Protein AF-A0A2A4YCN1-F1 (afdb_monomer)

Mean predicted aligned error: 11.21 Å

Radius of gyration: 27.01 Å; Cα contacts (8 Å, |Δi|>4): 103; chains: 1; bounding box: 70×24×86 Å

Secondary structure (DSSP, 8-state):
----------------------------GGGPPP---PPS--PBP-EETTTEESSTHHHHHHS-HHHHHHHHHHHHHHHHT-SS-GGGGTT-BHHHHHHHHHHHHHS-TTTGGGG-

Foldseek 3Di:
DDDDDDDDPVPPPPPPPPPPPPPPVPVDLLLDAAPQPDDPDADQWAQDPPPGTDCLVVLLVVDDPVRNVNVVSLVVCCVPVNPDDSVVSGRPHSSLSSQLSNQLSPDDNVCSVVSD

pLDDT: mean 82.58, std 17.79, range [40.06, 96.62]

Solvent-accessible surface area (backbone atoms only — not comparable to full-atom values): 7382 Å² total; per-residue (Å²): 135,90,84,77,91,76,88,73,82,81,75,73,78,79,75,76,76,74,80,75,75,72,75,72,78,71,74,51,81,55,60,56,66,70,87,82,80,60,59,93,55,75,65,56,33,43,53,41,90,99,71,44,67,74,55,57,63,62,49,44,74,75,42,56,76,68,48,31,54,48,47,53,41,37,50,54,36,38,73,72,72,46,97,57,64,69,64,79,44,37,72,30,26,47,38,53,43,54,51,30,54,38,41,39,62,73,36,57,85,92,52,34,78,78,48,118

Sequence (116 aa):
MRINDFIISLSVPLLCISLTACQIDEQKPSYTTINNTLSDGGETITWKEGQGLLNINNIQHKLNEEDKLLFSKSLEWFATESHFSFEKLSGKTEKQTVDIINCIKLSKPNMQKSCF

Structure (mmCIF, N/CA/C/O backbone):
data_AF-A0A2A4YCN1-F1
#
_entry.id   AF-A0A2A4YCN1-F1
#
loop_
_atom_site.group_PDB
_atom_site.id
_atom_site.type_symbol
_atom_site.label_atom_id
_atom_site.label_alt_id
_atom_site.label_comp_id
_atom_site.label_asym_id
_atom_site.label_entity_id
_atom_site.label_seq_id
_atom_site.pdbx_PDB_ins_code
_atom_site.Cartn_x
_atom_site.Cartn_y
_atom_site.Cartn_z
_atom_site.occupancy
_atom_site.B_iso_or_equiv
_atom_site.auth_seq_id
_atom_site.auth_comp_id
_atom_site.auth_asym_id
_atom_site.auth_atom_id
_atom_si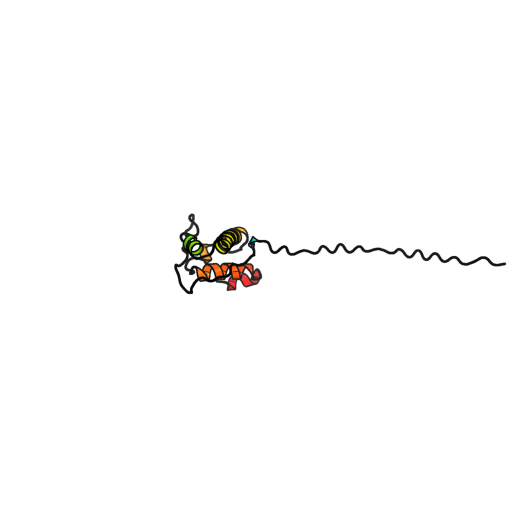te.pdbx_PDB_model_num
ATOM 1 N N . MET A 1 1 ? 51.652 -13.893 -73.000 1.00 40.06 1 MET A N 1
ATOM 2 C CA . MET A 1 1 ? 52.237 -12.786 -72.214 1.00 40.06 1 MET A CA 1
ATOM 3 C C . MET A 1 1 ? 51.217 -12.417 -71.150 1.00 40.06 1 MET A C 1
ATOM 5 O O . MET A 1 1 ? 50.061 -12.229 -71.496 1.00 40.06 1 MET A O 1
ATOM 9 N N . ARG A 1 2 ? 51.626 -12.511 -69.880 1.00 42.78 2 ARG A N 1
ATOM 10 C CA . ARG A 1 2 ? 50.810 -12.342 -68.664 1.00 42.78 2 ARG A CA 1
ATOM 11 C C . ARG A 1 2 ? 50.226 -10.928 -68.561 1.00 42.78 2 ARG A C 1
ATOM 13 O O . ARG A 1 2 ? 50.847 -10.023 -69.101 1.00 42.78 2 ARG A O 1
ATOM 20 N N . ILE A 1 3 ? 49.117 -10.794 -67.827 1.00 52.25 3 ILE A N 1
ATOM 21 C CA . ILE A 1 3 ? 48.785 -9.812 -66.761 1.00 52.25 3 ILE A CA 1
ATOM 22 C C . ILE A 1 3 ? 47.330 -10.160 -66.371 1.00 52.25 3 ILE A C 1
ATOM 24 O O . ILE A 1 3 ? 46.405 -9.910 -67.130 1.00 52.25 3 ILE A O 1
ATOM 28 N N . ASN A 1 4 ? 47.165 -11.077 -65.421 1.00 42.62 4 ASN A N 1
ATOM 29 C CA . ASN A 1 4 ? 46.855 -10.816 -64.010 1.00 42.62 4 ASN A CA 1
ATOM 30 C C . ASN A 1 4 ? 45.359 -10.608 -63.761 1.00 42.62 4 ASN A C 1
ATOM 32 O O . ASN A 1 4 ? 44.809 -9.525 -63.937 1.00 42.62 4 ASN A O 1
ATOM 36 N N . ASP A 1 5 ? 44.770 -11.686 -63.259 1.00 48.66 5 ASP A N 1
ATOM 37 C CA . ASP A 1 5 ? 43.629 -11.714 -62.362 1.00 48.66 5 ASP A CA 1
ATOM 38 C C . ASP A 1 5 ? 43.736 -10.607 -61.301 1.00 48.66 5 ASP A C 1
ATOM 40 O O . ASP A 1 5 ? 44.722 -10.536 -60.563 1.00 48.66 5 ASP A O 1
ATOM 44 N N . PHE A 1 6 ? 42.713 -9.758 -61.187 1.00 47.31 6 PHE A N 1
ATOM 45 C CA . PHE A 1 6 ? 42.499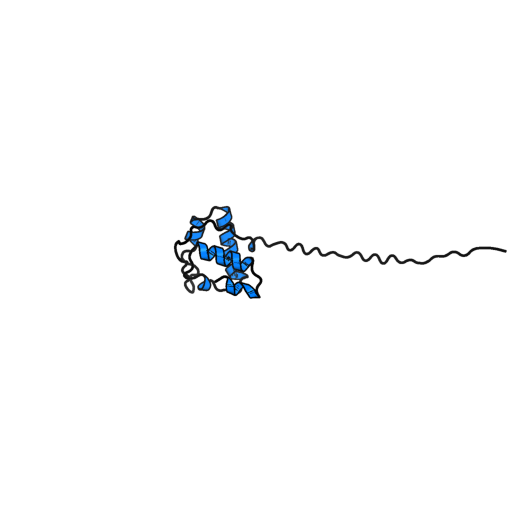 -8.976 -59.973 1.00 47.31 6 PHE A CA 1
ATOM 46 C C . PHE A 1 6 ? 41.050 -9.114 -59.527 1.00 47.31 6 PHE A C 1
ATOM 48 O O . PHE A 1 6 ? 40.130 -8.426 -59.965 1.00 47.31 6 PHE A O 1
ATOM 55 N N . ILE A 1 7 ? 40.899 -10.101 -58.652 1.00 52.38 7 ILE A N 1
ATOM 56 C CA . ILE A 1 7 ? 39.803 -10.311 -57.724 1.00 52.38 7 ILE A CA 1
ATOM 57 C C . ILE A 1 7 ? 39.481 -8.979 -57.045 1.00 52.38 7 ILE A C 1
ATOM 59 O O . ILE A 1 7 ? 40.288 -8.460 -56.277 1.00 52.38 7 ILE A O 1
ATOM 63 N N . ILE A 1 8 ? 38.278 -8.463 -57.266 1.00 50.12 8 ILE A N 1
ATOM 64 C CA . ILE A 1 8 ? 37.620 -7.602 -56.287 1.00 50.12 8 ILE A CA 1
ATOM 65 C C . ILE A 1 8 ? 36.250 -8.226 -56.048 1.00 50.12 8 ILE A C 1
ATOM 67 O O . ILE A 1 8 ? 35.233 -7.811 -56.598 1.00 50.12 8 ILE A O 1
ATOM 71 N N . SER A 1 9 ? 36.263 -9.293 -55.241 1.00 48.84 9 SER A N 1
ATOM 72 C CA . SER A 1 9 ? 35.114 -9.671 -54.423 1.00 48.84 9 SER A CA 1
ATOM 73 C C . SER A 1 9 ? 34.658 -8.412 -53.702 1.00 48.84 9 SER A C 1
ATOM 75 O O . SER A 1 9 ? 35.292 -7.976 -52.743 1.00 48.84 9 SER A O 1
ATOM 77 N N . LEU A 1 10 ? 33.581 -7.804 -54.193 1.00 45.38 10 LEU A N 1
ATOM 78 C CA . LEU A 1 10 ? 32.894 -6.713 -53.524 1.00 45.38 10 LEU A CA 1
ATOM 79 C C . LEU A 1 10 ? 32.137 -7.325 -52.334 1.00 45.38 10 LEU A C 1
ATOM 81 O O . LEU A 1 10 ? 30.928 -7.537 -52.365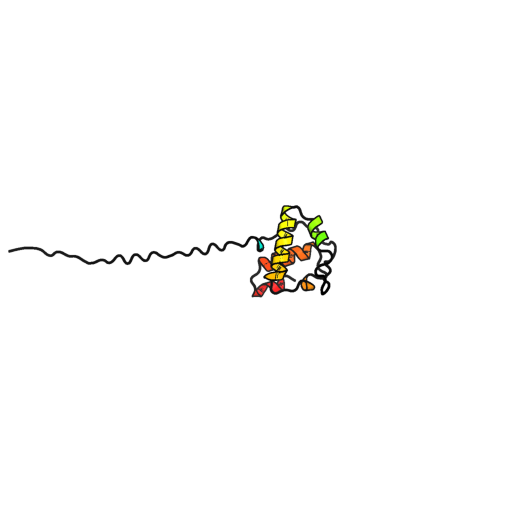 1.00 45.38 10 LEU A O 1
ATOM 85 N N . SER A 1 11 ? 32.882 -7.717 -51.301 1.00 49.06 11 SER A N 1
ATOM 86 C CA . SER A 1 11 ? 32.339 -8.116 -50.011 1.00 49.06 11 SER A CA 1
ATOM 87 C C . SER A 1 11 ? 31.719 -6.875 -49.384 1.00 49.06 11 SER A C 1
ATOM 89 O O . SER A 1 11 ? 32.418 -6.082 -48.760 1.00 49.06 11 SER A O 1
ATOM 91 N N . VAL A 1 12 ? 30.421 -6.681 -49.604 1.00 54.22 12 VAL A N 1
ATOM 92 C CA . VAL A 1 12 ? 29.593 -5.731 -48.861 1.00 54.22 12 VAL A CA 1
ATOM 93 C C . VAL A 1 12 ? 29.600 -6.206 -47.408 1.00 54.22 12 VAL A C 1
ATOM 95 O O . VAL A 1 12 ? 28.974 -7.232 -47.126 1.00 54.22 12 VAL A O 1
ATOM 98 N N . PRO A 1 13 ? 30.276 -5.530 -46.459 1.00 52.44 13 PRO A N 1
ATOM 99 C CA . PRO A 1 13 ? 29.964 -5.773 -45.071 1.00 52.44 13 P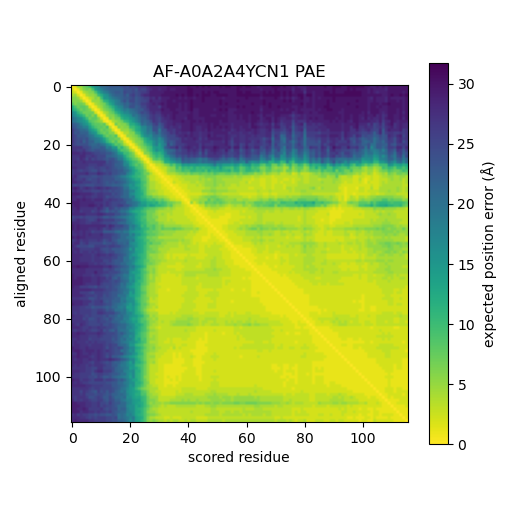RO A CA 1
ATOM 100 C C . PRO A 1 13 ? 28.655 -5.023 -44.851 1.00 52.44 13 PRO A C 1
ATOM 102 O O . PRO A 1 13 ? 28.640 -3.816 -44.610 1.00 52.44 13 PRO A O 1
ATOM 105 N N . LEU A 1 14 ? 27.542 -5.738 -45.029 1.00 53.56 14 LEU A N 1
ATOM 106 C CA . LEU A 1 14 ? 26.233 -5.313 -44.564 1.00 53.56 14 LEU A CA 1
ATOM 107 C C . LEU A 1 14 ? 26.340 -5.287 -43.037 1.00 53.56 14 LEU A C 1
ATOM 109 O O . LEU A 1 14 ? 26.081 -6.271 -42.349 1.00 53.56 14 LEU A O 1
ATOM 113 N N . LEU A 1 15 ? 26.870 -4.177 -42.532 1.00 55.09 15 LEU A N 1
ATOM 114 C CA . LEU A 1 15 ? 27.023 -3.886 -41.124 1.00 55.09 15 LEU A CA 1
ATOM 115 C C . LEU A 1 15 ? 25.608 -3.649 -40.589 1.00 55.09 15 LEU A C 1
ATOM 117 O O . LEU A 1 15 ? 25.123 -2.522 -40.527 1.00 55.09 15 LEU A O 1
ATOM 121 N N . CYS A 1 16 ? 24.917 -4.743 -40.271 1.00 53.22 16 CYS A N 1
ATOM 122 C CA . CYS A 1 16 ? 23.735 -4.740 -39.428 1.00 53.22 16 CYS A CA 1
ATOM 123 C C . CYS A 1 16 ? 24.166 -4.216 -38.058 1.00 53.22 16 CYS A C 1
ATOM 125 O O . CYS A 1 16 ? 24.535 -4.983 -37.170 1.00 53.22 16 CYS A O 1
ATOM 127 N N . ILE A 1 17 ? 24.166 -2.893 -37.901 1.00 64.06 17 ILE A N 1
ATOM 128 C CA . ILE A 1 17 ? 24.187 -2.255 -36.593 1.00 64.06 17 ILE A CA 1
ATOM 129 C C . ILE A 1 17 ? 22.827 -2.576 -35.986 1.00 64.06 17 ILE A C 1
ATOM 131 O O . ILE A 1 17 ? 21.833 -1.890 -36.220 1.00 64.06 17 ILE A O 1
ATOM 135 N N . SER A 1 18 ? 22.782 -3.697 -35.276 1.00 55.94 18 SER A N 1
ATOM 136 C CA . SER A 1 18 ? 21.694 -4.068 -34.393 1.00 55.94 18 SER A CA 1
ATOM 137 C C . SER A 1 18 ? 21.507 -2.915 -33.415 1.00 55.94 18 SER A C 1
ATOM 139 O O . SER A 1 18 ? 22.290 -2.752 -32.481 1.00 55.94 18 SER A O 1
ATOM 141 N N . LEU A 1 19 ? 20.491 -2.085 -33.651 1.00 56.69 19 LEU A N 1
ATOM 142 C CA . LEU A 1 19 ? 19.924 -1.219 -32.631 1.00 56.69 19 LEU A CA 1
ATOM 143 C C . LEU A 1 19 ? 19.375 -2.152 -31.555 1.00 56.69 19 LEU A C 1
ATOM 145 O O . LEU A 1 19 ? 18.214 -2.554 -31.585 1.00 56.69 19 LEU A O 1
ATOM 149 N N . THR A 1 20 ? 20.233 -2.557 -30.622 1.00 57.19 20 THR A N 1
ATOM 150 C CA . THR A 1 20 ? 19.791 -3.089 -29.345 1.00 57.19 20 THR A CA 1
ATOM 151 C C . THR A 1 20 ? 19.119 -1.921 -28.643 1.00 57.19 20 THR A C 1
ATOM 153 O O . THR A 1 20 ? 19.755 -1.158 -27.917 1.00 57.19 20 THR A O 1
ATOM 156 N N . ALA A 1 21 ? 17.825 -1.745 -28.906 1.00 50.59 21 ALA A N 1
ATOM 157 C CA . ALA A 1 21 ? 16.937 -1.132 -27.945 1.00 50.59 21 ALA A CA 1
ATOM 158 C C . ALA A 1 21 ? 16.997 -2.037 -26.712 1.00 50.59 21 ALA A C 1
ATOM 160 O O . ALA A 1 21 ? 16.220 -2.978 -26.569 1.00 50.59 21 ALA A O 1
ATOM 161 N N . CYS A 1 22 ? 17.992 -1.808 -25.853 1.00 54.22 22 CYS A N 1
ATOM 162 C CA . CYS A 1 22 ? 17.877 -2.187 -24.463 1.00 54.22 22 CYS A CA 1
ATOM 163 C C . CYS A 1 22 ? 16.666 -1.406 -23.968 1.00 54.22 22 CYS A C 1
ATOM 165 O O . CYS A 1 22 ? 16.776 -0.226 -23.638 1.00 54.22 22 CYS A O 1
ATOM 167 N N . GLN A 1 23 ? 15.496 -2.048 -23.982 1.00 52.59 23 GLN A N 1
ATOM 168 C CA . GLN A 1 23 ? 14.450 -1.714 -23.038 1.00 52.59 23 GLN A CA 1
ATOM 169 C C . GLN A 1 23 ? 15.090 -1.928 -21.673 1.00 52.59 23 GLN A C 1
ATOM 171 O O . GLN A 1 23 ? 15.116 -3.030 -21.136 1.00 52.59 23 GLN A O 1
ATOM 176 N N . ILE A 1 24 ? 15.710 -0.872 -21.155 1.00 51.34 24 ILE A N 1
ATOM 177 C CA . ILE A 1 24 ? 15.807 -0.716 -19.722 1.00 51.34 24 ILE A CA 1
ATOM 178 C C . ILE A 1 24 ? 14.338 -0.660 -19.327 1.00 51.34 24 ILE A C 1
ATOM 180 O O . ILE A 1 24 ? 13.664 0.336 -19.588 1.00 51.34 24 ILE A O 1
ATOM 184 N N . ASP A 1 25 ? 13.814 -1.780 -18.832 1.00 51.12 25 ASP A N 1
ATOM 185 C CA . ASP A 1 25 ? 12.621 -1.779 -18.002 1.00 51.12 25 ASP A CA 1
ATOM 186 C C . ASP A 1 25 ? 12.982 -0.890 -16.809 1.00 51.12 25 ASP A C 1
ATOM 188 O O . ASP A 1 25 ? 13.445 -1.362 -15.771 1.00 51.12 25 ASP A O 1
ATOM 192 N N . GLU A 1 26 ? 12.889 0.430 -16.996 1.00 52.75 26 GLU A N 1
ATOM 193 C CA . GLU A 1 26 ? 12.931 1.389 -15.912 1.00 52.75 26 GLU A CA 1
ATOM 194 C C . GLU A 1 26 ? 11.738 1.018 -15.049 1.00 52.75 26 GLU A C 1
ATOM 196 O O . GLU A 1 26 ? 10.587 1.333 -15.359 1.00 52.75 26 GLU A O 1
ATOM 201 N N . GLN A 1 27 ? 12.017 0.244 -14.004 1.00 58.62 27 GLN A N 1
ATOM 202 C CA . GLN A 1 27 ? 11.054 -0.108 -12.989 1.00 58.62 27 GLN A CA 1
ATOM 203 C C . GLN A 1 27 ? 10.583 1.224 -12.410 1.00 58.62 27 GLN A C 1
ATOM 205 O O . GLN A 1 27 ? 11.303 1.875 -11.652 1.00 58.62 27 GLN A O 1
ATOM 210 N N . LYS A 1 28 ? 9.428 1.701 -12.892 1.00 68.94 28 LYS A N 1
ATOM 211 C CA . LYS A 1 28 ? 8.917 3.027 -12.553 1.00 68.94 28 LYS A CA 1
ATOM 212 C C . LYS A 1 28 ? 8.932 3.148 -11.029 1.00 68.94 28 LYS A C 1
ATOM 214 O O . LYS A 1 28 ? 8.468 2.218 -10.369 1.00 68.94 28 LYS A O 1
ATOM 219 N N . PRO A 1 29 ? 9.373 4.277 -10.448 1.00 70.31 29 PRO A N 1
ATOM 220 C CA . PRO A 1 29 ? 9.396 4.446 -8.993 1.00 70.31 29 PRO A CA 1
ATOM 221 C C . PRO A 1 29 ? 8.039 4.195 -8.309 1.00 70.31 29 PRO A C 1
ATOM 223 O O . PRO A 1 29 ? 7.987 3.928 -7.113 1.00 70.31 29 PRO A O 1
ATOM 226 N N . SER A 1 30 ? 6.930 4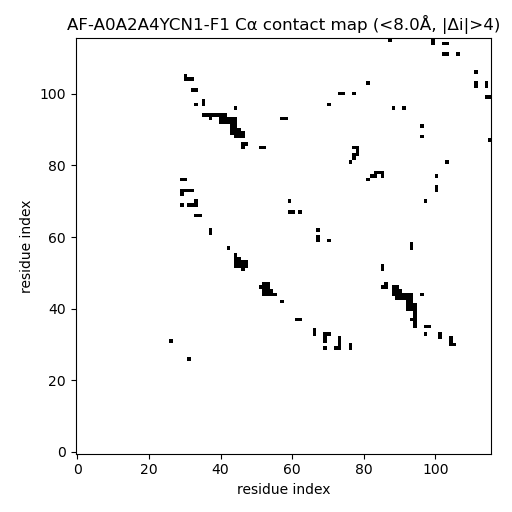.269 -9.057 1.00 72.06 30 SER A N 1
ATOM 227 C CA . SER A 1 30 ? 5.584 3.920 -8.592 1.00 72.06 30 SER A CA 1
ATOM 228 C C . SER A 1 30 ? 5.372 2.420 -8.341 1.00 72.06 30 SER A C 1
ATOM 230 O O . SER A 1 30 ? 4.489 2.076 -7.561 1.00 72.06 30 SER A O 1
ATOM 232 N N . TYR A 1 31 ? 6.183 1.534 -8.927 1.00 82.75 31 TYR A N 1
ATOM 233 C CA . TYR A 1 31 ? 6.123 0.074 -8.760 1.00 82.75 31 TYR A CA 1
ATOM 234 C C . TYR A 1 31 ? 6.994 -0.432 -7.605 1.00 82.75 31 TYR A C 1
ATOM 236 O O . TYR A 1 31 ? 6.879 -1.597 -7.231 1.00 82.75 31 TYR A O 1
ATOM 244 N N . THR A 1 32 ? 7.811 0.431 -6.994 1.00 90.06 32 THR A N 1
ATOM 245 C CA . THR A 1 32 ? 8.574 0.086 -5.791 1.00 90.06 32 THR A CA 1
ATOM 246 C C . THR A 1 32 ? 7.630 -0.375 -4.678 1.00 90.06 32 THR A C 1
ATOM 248 O O . THR A 1 32 ? 6.571 0.224 -4.450 1.00 90.06 32 THR A O 1
ATOM 251 N N . THR A 1 33 ? 7.995 -1.469 -4.011 1.00 91.94 33 THR A N 1
ATOM 252 C CA . THR A 1 33 ? 7.247 -2.046 -2.889 1.00 91.94 33 THR A CA 1
ATOM 253 C C . THR A 1 33 ? 7.747 -1.516 -1.556 1.00 91.94 33 THR A C 1
ATOM 255 O O . THR A 1 33 ? 8.913 -1.158 -1.419 1.00 91.94 33 THR A O 1
ATOM 258 N N . ILE A 1 34 ? 6.871 -1.524 -0.560 1.00 93.25 34 ILE A N 1
ATOM 259 C CA . ILE A 1 34 ? 7.175 -1.081 0.804 1.00 93.25 34 ILE A CA 1
ATOM 260 C C . ILE A 1 34 ? 7.648 -2.280 1.613 1.00 93.25 34 ILE A C 1
ATOM 262 O O . ILE A 1 34 ? 7.038 -3.349 1.525 1.00 93.25 34 ILE A O 1
ATOM 266 N N . ASN A 1 35 ? 8.683 -2.118 2.434 1.00 91.06 35 ASN A N 1
ATOM 267 C CA . ASN A 1 35 ? 9.043 -3.153 3.397 1.00 91.06 35 ASN A CA 1
ATOM 268 C C . ASN A 1 35 ? 8.032 -3.147 4.554 1.00 91.06 35 ASN A C 1
ATOM 270 O O . ASN A 1 35 ? 8.116 -2.333 5.473 1.00 91.06 35 ASN A O 1
ATOM 274 N N . ASN A 1 36 ? 7.034 -4.028 4.490 1.00 91.25 36 ASN A N 1
ATOM 275 C CA . ASN A 1 36 ? 5.916 -4.003 5.424 1.00 91.25 36 ASN A CA 1
ATOM 276 C C . ASN A 1 36 ? 6.307 -4.544 6.808 1.00 91.25 36 ASN A C 1
ATOM 278 O O . ASN A 1 36 ? 6.249 -5.744 7.071 1.00 91.25 36 ASN A O 1
ATOM 282 N N . THR A 1 37 ? 6.686 -3.638 7.704 1.00 91.56 37 THR A N 1
ATOM 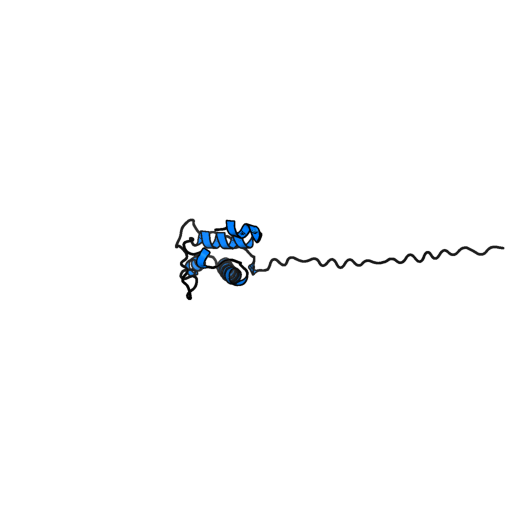283 C CA . THR A 1 37 ? 7.046 -3.939 9.101 1.00 91.56 37 THR A CA 1
ATOM 284 C C . THR A 1 37 ? 5.880 -3.759 10.075 1.00 91.56 37 THR A C 1
ATOM 286 O O . THR A 1 37 ? 6.060 -3.874 11.288 1.00 91.56 37 THR A O 1
ATOM 289 N N . LEU A 1 38 ? 4.674 -3.487 9.562 1.00 91.50 38 LEU A N 1
ATOM 290 C CA . LEU A 1 38 ? 3.481 -3.319 10.382 1.00 91.50 38 LEU A CA 1
ATOM 291 C C . LEU A 1 38 ? 3.142 -4.629 11.103 1.00 91.50 38 LEU A C 1
ATOM 293 O O . LEU A 1 38 ? 3.255 -5.725 10.549 1.00 91.50 38 LEU A O 1
ATOM 297 N N . SER A 1 39 ? 2.707 -4.506 12.354 1.00 90.38 39 SER A N 1
ATOM 298 C CA . SER A 1 39 ? 2.279 -5.637 13.176 1.00 90.38 39 SER A CA 1
ATOM 299 C C . SER A 1 39 ? 1.064 -6.344 12.579 1.00 90.38 39 SER A C 1
ATOM 301 O O . SER A 1 39 ? 0.182 -5.698 12.013 1.00 90.38 39 SER A O 1
ATOM 303 N N . ASP A 1 40 ? 0.971 -7.660 12.777 1.00 85.62 40 ASP A N 1
ATOM 304 C CA . ASP A 1 40 ? -0.260 -8.398 12.496 1.00 85.62 40 ASP A CA 1
ATOM 305 C C . ASP A 1 40 ? -1.425 -7.829 13.325 1.00 85.62 40 ASP A C 1
ATOM 307 O O . ASP A 1 40 ? -1.317 -7.663 14.540 1.00 85.62 40 ASP A O 1
ATOM 311 N N . GLY A 1 41 ? -2.532 -7.494 12.656 1.00 78.94 41 GLY A N 1
ATOM 312 C CA . GLY A 1 41 ? -3.662 -6.768 13.248 1.00 78.94 41 GLY A CA 1
ATOM 313 C C . GLY A 1 41 ? -3.671 -5.278 12.892 1.00 78.94 41 GLY A C 1
ATOM 314 O O . GLY A 1 41 ? -3.218 -4.892 11.815 1.00 78.94 41 GLY A O 1
ATOM 315 N N . GLY A 1 42 ? -4.239 -4.453 13.774 1.00 83.31 42 GLY A N 1
ATOM 316 C CA . GLY A 1 42 ? -4.404 -3.012 13.566 1.00 83.31 42 GLY A CA 1
ATOM 317 C C . GLY A 1 42 ? -5.819 -2.612 13.158 1.00 83.31 42 GLY A C 1
ATOM 318 O O . GLY A 1 42 ? -6.732 -3.437 13.094 1.00 83.31 42 GLY A O 1
ATOM 319 N N . GLU A 1 43 ? -6.006 -1.319 12.916 1.00 90.50 43 GLU A N 1
ATOM 320 C CA . GLU A 1 43 ? -7.297 -0.810 12.466 1.00 90.50 43 GLU A CA 1
ATOM 321 C C . GLU A 1 43 ? -7.604 -1.294 11.049 1.00 90.50 43 GLU A C 1
ATOM 323 O O . GLU A 1 43 ? -6.719 -1.474 10.212 1.00 90.50 43 GLU A O 1
ATOM 328 N N . THR A 1 44 ? -8.881 -1.519 10.769 1.00 94.75 44 THR A N 1
ATOM 329 C CA . THR A 1 44 ? -9.324 -1.874 9.424 1.00 94.75 44 THR A CA 1
ATOM 330 C C . THR A 1 44 ? -9.546 -0.623 8.600 1.00 94.75 44 THR A C 1
ATOM 332 O O . THR A 1 44 ? -10.190 0.320 9.063 1.00 94.75 44 THR A O 1
ATOM 335 N N . ILE A 1 45 ? -9.078 -0.629 7.360 1.00 94.75 45 ILE A N 1
ATOM 336 C CA . ILE A 1 45 ? -9.312 0.453 6.418 1.00 94.75 45 ILE A CA 1
ATOM 337 C C . ILE A 1 45 ? -10.800 0.548 6.090 1.00 94.75 45 ILE A C 1
ATOM 339 O O . ILE A 1 45 ? -11.456 -0.445 5.784 1.00 94.75 45 ILE A O 1
ATOM 343 N N . THR A 1 46 ? -11.337 1.761 6.158 1.00 96.00 46 THR A N 1
ATOM 344 C CA . THR A 1 46 ? -12.722 2.061 5.801 1.00 96.00 46 THR A CA 1
ATOM 345 C C . THR A 1 46 ? -12.747 2.806 4.480 1.00 96.00 46 THR A C 1
ATOM 347 O O . THR A 1 46 ? -12.130 3.865 4.350 1.00 96.00 46 THR A O 1
ATOM 350 N N . TRP A 1 47 ? -13.489 2.275 3.513 1.00 95.38 47 TRP A N 1
ATOM 351 C CA . TRP A 1 47 ? -13.809 2.980 2.277 1.00 95.38 47 TRP A CA 1
ATOM 352 C C . TRP A 1 47 ? -15.228 3.538 2.333 1.00 95.38 47 TRP A C 1
ATOM 354 O O . TRP A 1 47 ? -16.150 2.868 2.802 1.00 95.38 47 TRP A O 1
ATOM 364 N N . LYS A 1 48 ? -15.410 4.754 1.820 1.00 95.44 48 LYS A N 1
ATOM 365 C CA . LYS A 1 48 ? -16.728 5.355 1.634 1.00 95.44 48 LYS A CA 1
ATOM 366 C C . LYS A 1 48 ? -16.821 6.047 0.282 1.00 95.44 48 LYS A C 1
ATOM 368 O O . LYS A 1 48 ? -15.954 6.841 -0.089 1.00 95.44 48 LYS A O 1
ATOM 373 N N . GLU A 1 49 ? -17.905 5.770 -0.432 1.00 92.44 49 GLU A N 1
ATOM 374 C CA . GLU A 1 49 ? -18.189 6.374 -1.730 1.00 92.44 49 GLU A CA 1
ATOM 375 C C . GLU A 1 49 ? -18.175 7.910 -1.643 1.00 92.44 49 GLU A C 1
ATOM 377 O O . GLU A 1 49 ? -18.694 8.507 -0.696 1.00 92.44 49 GLU A O 1
ATOM 382 N N . GLY A 1 50 ? -17.502 8.555 -2.599 1.00 91.62 50 GLY A N 1
ATOM 383 C CA . GLY A 1 50 ? -17.319 10.010 -2.637 1.00 91.62 50 GLY A CA 1
ATOM 384 C C . GLY A 1 50 ? -16.343 10.592 -1.603 1.00 91.62 50 GLY A C 1
ATOM 385 O O . GLY A 1 50 ? -16.012 11.769 -1.704 1.00 91.62 50 GLY A O 1
ATOM 386 N N . GLN A 1 51 ? -15.859 9.803 -0.635 1.00 92.25 51 GLN A N 1
ATOM 387 C CA . GLN A 1 51 ? -14.885 10.244 0.380 1.00 92.25 51 GLN A CA 1
ATOM 388 C C . GLN A 1 51 ? -13.533 9.522 0.280 1.00 92.25 51 GLN A C 1
ATOM 390 O O . GLN A 1 51 ? -12.522 10.066 0.713 1.00 92.25 51 G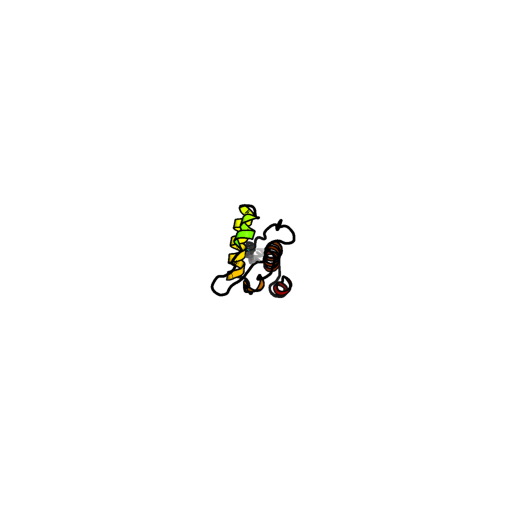LN A O 1
ATOM 395 N N . GLY A 1 52 ? -13.492 8.324 -0.311 1.00 92.12 52 GLY A N 1
ATOM 396 C CA . GLY A 1 52 ? -12.269 7.531 -0.451 1.00 92.12 52 GLY A CA 1
ATOM 397 C C . GLY A 1 52 ? -11.944 6.713 0.803 1.00 92.12 52 GLY A C 1
ATOM 398 O O . GLY A 1 52 ? -12.847 6.235 1.492 1.00 92.12 52 GLY A O 1
ATOM 399 N N . LEU A 1 53 ? -10.650 6.503 1.063 1.00 92.62 53 LEU A N 1
ATOM 400 C CA . LEU A 1 53 ? -10.156 5.773 2.237 1.00 92.62 53 LEU A CA 1
ATOM 401 C C . LEU A 1 53 ? -10.086 6.714 3.449 1.00 92.62 53 LEU A C 1
ATOM 403 O O . LEU A 1 53 ? -9.339 7.688 3.427 1.00 92.62 53 LEU A O 1
ATOM 407 N N . LEU A 1 54 ? -10.846 6.429 4.508 1.00 92.44 54 LEU A N 1
ATOM 408 C CA . LEU A 1 54 ? -11.060 7.376 5.611 1.00 92.44 54 LEU A CA 1
ATOM 409 C C . LEU A 1 54 ? -9.928 7.401 6.650 1.00 92.44 54 LEU A C 1
ATOM 411 O O . LEU A 1 54 ? -9.577 8.463 7.150 1.00 92.44 54 LEU A O 1
ATOM 415 N N . ASN A 1 55 ? -9.354 6.246 6.988 1.00 91.56 55 ASN A N 1
ATOM 416 C CA . ASN A 1 55 ? -8.348 6.089 8.049 1.00 91.56 55 ASN A CA 1
ATOM 417 C C . ASN A 1 55 ? -6.967 5.680 7.513 1.00 91.56 55 ASN A C 1
ATOM 419 O O . ASN A 1 55 ? -6.167 5.053 8.201 1.00 91.56 55 ASN A O 1
ATOM 423 N N . ILE A 1 56 ? -6.668 6.061 6.271 1.00 90.50 56 ILE A N 1
ATOM 424 C CA . ILE A 1 56 ? -5.412 5.715 5.597 1.00 90.50 56 ILE A CA 1
ATOM 425 C C . ILE A 1 56 ? -4.177 6.358 6.249 1.00 90.50 56 ILE A C 1
ATOM 427 O O . ILE A 1 56 ? -3.088 5.785 6.232 1.00 90.50 56 ILE A O 1
ATOM 431 N N . ASN A 1 57 ? -4.360 7.513 6.896 1.00 90.88 57 ASN A N 1
ATOM 432 C CA . ASN A 1 57 ? -3.299 8.230 7.604 1.00 90.88 57 ASN A CA 1
ATOM 433 C C . ASN A 1 57 ? -2.734 7.415 8.779 1.00 90.88 57 ASN A C 1
ATOM 435 O O . ASN A 1 57 ? -1.570 7.583 9.137 1.00 90.88 57 ASN A O 1
ATOM 439 N N . ASN A 1 58 ? -3.512 6.482 9.342 1.00 89.88 58 ASN A N 1
ATOM 440 C CA . ASN A 1 58 ? -3.062 5.632 10.447 1.00 89.88 58 ASN A CA 1
ATOM 441 C C . ASN A 1 58 ? -1.923 4.700 10.010 1.00 89.88 58 ASN A C 1
ATOM 443 O O . ASN A 1 58 ? -0.975 4.500 10.772 1.00 89.88 58 ASN A O 1
ATOM 447 N N . ILE A 1 59 ? -1.945 4.239 8.750 1.00 90.19 59 ILE A N 1
ATOM 448 C CA . ILE A 1 59 ? -0.825 3.512 8.137 1.00 90.19 59 ILE A CA 1
ATOM 449 C C . ILE A 1 59 ? 0.401 4.416 8.066 1.00 90.19 59 ILE A C 1
ATOM 451 O O . ILE A 1 59 ? 1.471 4.044 8.538 1.00 90.19 59 ILE A O 1
ATOM 455 N N . GLN A 1 60 ? 0.246 5.623 7.518 1.00 90.38 60 GLN A N 1
ATOM 456 C CA . GLN A 1 60 ? 1.361 6.555 7.357 1.00 90.38 60 GLN A CA 1
ATOM 457 C C . GLN A 1 60 ? 2.021 6.884 8.698 1.00 90.38 60 GLN A C 1
ATOM 459 O O . GLN A 1 60 ? 3.240 6.905 8.770 1.00 90.38 60 GLN A O 1
ATOM 464 N N . HIS A 1 61 ? 1.265 7.067 9.782 1.00 92.38 61 HIS A N 1
ATOM 465 C CA . HIS A 1 61 ? 1.841 7.335 11.106 1.00 92.38 61 HIS A CA 1
ATOM 466 C C . HIS A 1 61 ? 2.711 6.196 11.661 1.00 92.38 61 HIS A C 1
ATOM 468 O O . HIS A 1 61 ? 3.554 6.455 12.519 1.00 92.38 61 HIS A O 1
ATOM 474 N N . LYS A 1 62 ? 2.529 4.963 11.177 1.00 92.38 62 LYS A N 1
ATOM 475 C CA . LYS A 1 62 ? 3.276 3.771 11.610 1.00 92.38 62 LYS A CA 1
ATOM 476 C C . LYS A 1 62 ? 4.486 3.456 10.731 1.00 92.38 62 LYS A C 1
ATOM 478 O O . LYS A 1 62 ? 5.313 2.635 11.114 1.00 92.38 62 LYS A O 1
ATOM 483 N N . LEU A 1 63 ? 4.593 4.097 9.570 1.00 90.25 63 LEU A N 1
ATOM 484 C CA . LEU A 1 63 ? 5.716 3.952 8.649 1.00 90.25 63 LEU A CA 1
ATOM 485 C C . LEU A 1 63 ? 6.815 4.984 8.958 1.00 90.25 63 LEU A C 1
ATOM 487 O O . LEU A 1 63 ? 6.553 6.038 9.541 1.00 90.25 63 LEU A O 1
ATOM 491 N N . ASN A 1 64 ? 8.055 4.701 8.554 1.00 92.88 64 ASN A N 1
ATOM 492 C CA . ASN A 1 64 ? 9.121 5.710 8.540 1.00 92.88 64 ASN A CA 1
ATOM 493 C C . ASN A 1 64 ? 8.910 6.704 7.374 1.00 92.88 64 ASN A C 1
ATOM 495 O O . ASN A 1 64 ? 8.072 6.476 6.506 1.00 92.88 64 ASN A O 1
ATOM 499 N N . GLU A 1 65 ? 9.647 7.817 7.340 1.00 90.94 65 GLU A N 1
ATOM 500 C CA . GLU A 1 65 ? 9.440 8.872 6.327 1.00 90.94 65 GLU A CA 1
ATOM 501 C C . GLU A 1 65 ? 9.612 8.392 4.875 1.00 90.94 65 GLU A C 1
ATOM 503 O O . GLU A 1 65 ? 8.877 8.828 3.988 1.00 90.94 65 GLU A O 1
ATOM 508 N N . GLU A 1 66 ? 10.539 7.467 4.628 1.00 91.12 66 GLU A N 1
ATOM 509 C CA . GLU A 1 66 ? 10.758 6.893 3.298 1.00 91.12 66 GLU A CA 1
ATOM 510 C C . GLU A 1 66 ? 9.561 6.033 2.867 1.00 91.12 66 GLU A C 1
ATOM 512 O O . GLU A 1 66 ? 8.969 6.254 1.804 1.00 91.12 66 GLU A O 1
ATOM 517 N N . ASP A 1 67 ? 9.131 5.118 3.734 1.00 91.75 67 ASP A N 1
ATOM 518 C CA . ASP A 1 67 ? 7.998 4.229 3.490 1.00 91.75 67 ASP A CA 1
ATOM 519 C C . ASP A 1 67 ? 6.670 4.994 3.406 1.00 91.75 67 ASP A C 1
ATOM 521 O O . ASP A 1 67 ? 5.796 4.612 2.631 1.00 91.75 67 ASP A O 1
ATOM 525 N N . LYS A 1 68 ? 6.505 6.114 4.127 1.00 91.94 68 LYS A N 1
ATOM 526 C CA . LYS A 1 68 ? 5.336 7.007 3.988 1.00 91.94 68 LYS A CA 1
ATOM 527 C C . LYS A 1 68 ? 5.218 7.569 2.575 1.00 91.94 68 LYS A C 1
ATOM 529 O O . LYS A 1 68 ? 4.123 7.594 1.998 1.00 91.94 68 LYS A O 1
ATOM 534 N N . LEU A 1 69 ? 6.337 8.029 2.013 1.00 91.69 69 LEU A N 1
ATOM 535 C CA . LEU A 1 69 ? 6.372 8.567 0.657 1.00 91.69 69 LEU A CA 1
ATOM 536 C C . LEU A 1 69 ? 6.086 7.465 -0.369 1.00 91.69 69 LEU A C 1
ATOM 538 O O . LEU A 1 69 ? 5.290 7.668 -1.289 1.00 91.69 69 LEU A O 1
ATOM 542 N N . LEU A 1 70 ? 6.692 6.288 -0.191 1.00 92.25 70 LEU A N 1
ATOM 543 C CA . LEU A 1 70 ? 6.431 5.124 -1.038 1.00 92.25 70 LEU A CA 1
ATOM 544 C C . LEU A 1 70 ? 4.974 4.670 -0.944 1.00 92.25 70 LEU A C 1
ATOM 546 O O . LEU A 1 70 ? 4.364 4.375 -1.971 1.00 92.25 70 LEU A O 1
ATOM 550 N N . PHE A 1 71 ? 4.383 4.666 0.247 1.00 93.19 71 PHE A N 1
ATOM 551 C CA . PHE A 1 71 ? 2.980 4.320 0.449 1.00 93.19 71 PHE A CA 1
ATOM 552 C C . PHE A 1 71 ? 2.036 5.257 -0.285 1.00 93.19 71 PHE A C 1
ATOM 554 O O . PHE A 1 71 ? 1.153 4.797 -1.004 1.00 93.19 71 PHE A O 1
ATOM 561 N N . SER A 1 72 ? 2.280 6.560 -0.193 1.00 92.56 72 SER A N 1
ATOM 562 C CA . SER A 1 72 ? 1.471 7.565 -0.886 1.00 92.56 72 SER A CA 1
ATOM 563 C C . SER A 1 72 ? 1.516 7.362 -2.405 1.00 92.56 72 SER A C 1
ATOM 565 O O . SER A 1 72 ? 0.472 7.233 -3.042 1.00 92.56 72 SER A O 1
ATOM 567 N N . LYS A 1 73 ? 2.715 7.168 -2.971 1.00 93.12 73 LYS A N 1
ATOM 568 C CA . LYS A 1 73 ? 2.885 6.831 -4.397 1.00 93.12 73 LYS A CA 1
ATOM 569 C C . LYS A 1 73 ? 2.236 5.499 -4.773 1.00 93.12 73 LYS A C 1
ATOM 571 O O . LYS A 1 73 ? 1.721 5.342 -5.875 1.00 93.12 73 LYS A O 1
ATOM 576 N N . SER A 1 74 ? 2.261 4.5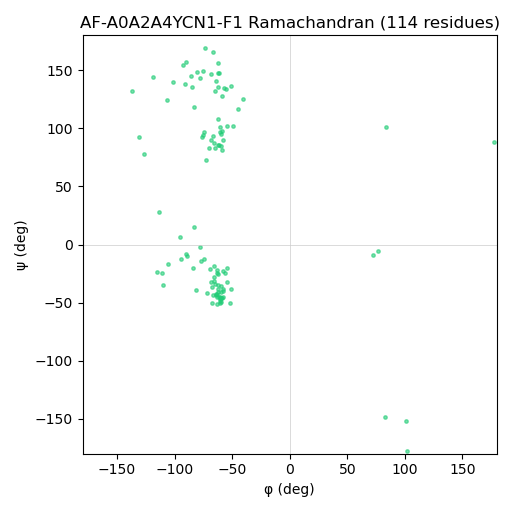25 -3.867 1.00 93.62 74 SER A N 1
ATOM 577 C CA . SER A 1 74 ? 1.639 3.217 -4.079 1.00 93.62 74 SER A CA 1
ATOM 578 C C . SER A 1 74 ? 0.118 3.313 -4.150 1.00 93.62 74 SER A C 1
ATOM 580 O O . SER A 1 74 ? -0.490 2.606 -4.948 1.00 93.62 74 SER A O 1
ATOM 582 N N . LEU A 1 75 ? -0.490 4.192 -3.352 1.00 93.56 75 LEU A N 1
ATOM 583 C CA . LEU A 1 75 ? -1.925 4.464 -3.402 1.00 93.56 75 LEU A CA 1
ATOM 584 C C . LEU A 1 75 ? -2.317 5.241 -4.660 1.00 93.56 75 LEU A C 1
ATOM 586 O O . LEU A 1 75 ? -3.317 4.900 -5.283 1.00 93.56 75 LEU A O 1
ATOM 590 N N . GLU A 1 76 ? -1.525 6.235 -5.066 1.00 93.50 76 GLU A N 1
ATOM 591 C CA . GLU A 1 76 ? -1.724 6.944 -6.339 1.00 93.50 76 GLU A CA 1
ATOM 592 C C . GLU A 1 76 ? -1.669 5.976 -7.524 1.00 93.50 76 GLU A C 1
ATOM 594 O O . GLU A 1 76 ? -2.556 5.972 -8.380 1.00 93.50 76 GLU A O 1
ATOM 599 N N . TRP A 1 77 ? -0.666 5.097 -7.531 1.00 94.12 77 TRP A N 1
ATOM 600 C CA . TRP A 1 77 ? -0.550 4.021 -8.507 1.00 94.12 77 TRP A CA 1
ATOM 601 C C . TRP A 1 77 ? -1.758 3.082 -8.460 1.00 94.12 77 TRP A C 1
ATOM 603 O O . TRP A 1 77 ? -2.343 2.775 -9.495 1.00 94.12 77 TRP A O 1
ATOM 613 N N . PHE A 1 78 ? -2.189 2.663 -7.266 1.00 94.31 78 PHE A N 1
ATOM 614 C CA . PHE A 1 78 ? -3.363 1.805 -7.117 1.00 94.31 78 PHE A CA 1
ATOM 615 C C . PHE A 1 78 ? -4.623 2.471 -7.693 1.00 94.31 78 PHE A C 1
ATOM 617 O O . PHE A 1 78 ? -5.398 1.814 -8.381 1.00 94.31 78 PHE A O 1
ATOM 624 N N . ALA A 1 79 ? -4.802 3.775 -7.471 1.00 92.50 79 ALA A N 1
ATOM 625 C CA . ALA A 1 79 ? -5.948 4.535 -7.963 1.00 92.50 79 ALA A CA 1
ATOM 626 C C . ALA A 1 79 ? -5.970 4.710 -9.489 1.00 92.50 79 ALA A C 1
ATOM 628 O O . ALA A 1 79 ? -7.046 4.838 -10.070 1.00 92.50 79 ALA A O 1
ATOM 629 N N . THR A 1 80 ? -4.796 4.791 -10.120 1.00 91.75 80 THR A N 1
ATOM 630 C CA . THR A 1 80 ? -4.662 5.236 -11.518 1.00 91.75 80 THR A CA 1
ATOM 631 C C . THR A 1 80 ? -4.255 4.130 -12.482 1.00 91.75 80 THR A C 1
ATOM 633 O O . THR A 1 80 ? -4.706 4.123 -13.625 1.00 91.75 80 THR A O 1
ATOM 636 N N . GLU A 1 81 ? -3.416 3.196 -12.039 1.00 90.25 81 GLU A N 1
ATOM 637 C CA . GLU A 1 81 ? -2.846 2.133 -12.868 1.00 90.25 81 GLU A CA 1
ATOM 638 C C . GLU A 1 81 ? -3.392 0.744 -12.516 1.00 90.25 81 GLU A C 1
ATOM 640 O O . GLU A 1 81 ? -3.378 -0.145 -13.370 1.00 90.25 81 GLU A O 1
ATOM 645 N N . SER A 1 82 ? -3.886 0.520 -11.291 1.00 90.62 82 SER A N 1
ATOM 646 C CA . SER A 1 82 ? -4.474 -0.780 -10.958 1.00 90.62 82 SER A CA 1
ATOM 647 C C . SER A 1 82 ? -5.866 -0.947 -11.571 1.00 90.62 82 SER A C 1
ATOM 649 O O . SER A 1 82 ? -6.640 -0.003 -11.712 1.00 90.62 82 SER A O 1
ATOM 651 N N . HIS A 1 83 ? -6.227 -2.190 -11.889 1.00 93.44 83 HIS A N 1
ATOM 652 C CA . HIS A 1 83 ? -7.575 -2.539 -12.346 1.00 93.44 83 HIS A CA 1
ATOM 653 C C . HIS A 1 83 ? -8.572 -2.744 -11.186 1.00 93.44 83 HIS A C 1
ATOM 655 O O . HIS A 1 83 ? -9.633 -3.341 -11.386 1.00 93.44 83 HIS A O 1
ATOM 661 N N . PHE A 1 84 ? -8.236 -2.306 -9.966 1.00 95.31 84 PHE A N 1
ATOM 662 C CA . PHE A 1 84 ? -9.016 -2.560 -8.755 1.00 95.31 84 PHE A CA 1
ATOM 663 C C . PHE A 1 84 ? -9.511 -1.266 -8.105 1.00 95.31 84 PHE A C 1
ATOM 665 O O . PHE A 1 84 ? -8.827 -0.251 -8.073 1.00 95.31 84 PHE A O 1
ATOM 672 N N . SER A 1 85 ? -10.720 -1.326 -7.542 1.00 94.38 85 SER A N 1
ATOM 673 C CA . SER A 1 85 ? -11.293 -0.241 -6.738 1.00 94.38 85 SER A CA 1
ATOM 674 C C . SER A 1 85 ? -10.748 -0.270 -5.309 1.00 94.38 85 SER A C 1
ATOM 676 O O . SER A 1 85 ? -10.532 -1.344 -4.742 1.00 94.38 85 SER A O 1
ATOM 678 N N . PHE A 1 86 ? -10.622 0.907 -4.689 1.00 95.06 86 PHE A N 1
ATOM 679 C CA . PHE A 1 86 ? -10.295 1.054 -3.267 1.00 95.06 86 PHE A CA 1
ATOM 680 C C . PHE A 1 86 ? -11.289 0.363 -2.329 1.00 95.06 86 PHE A C 1
ATOM 682 O O . PHE A 1 86 ? -10.915 -0.011 -1.221 1.00 95.06 86 PHE A O 1
ATOM 689 N N . GLU A 1 87 ? -12.522 0.120 -2.776 1.00 95.50 87 GLU A N 1
ATOM 690 C CA . GLU A 1 87 ? -13.505 -0.671 -2.032 1.00 95.50 87 GLU A CA 1
ATOM 691 C C . GLU A 1 87 ? -12.963 -2.064 -1.663 1.00 95.50 87 GLU A C 1
ATOM 693 O O . GLU A 1 87 ? -13.251 -2.576 -0.585 1.00 95.50 87 GLU A O 1
ATOM 698 N N . LYS A 1 88 ? -12.101 -2.657 -2.504 1.00 96.06 88 LYS A N 1
ATOM 699 C CA . LYS A 1 88 ? -11.473 -3.961 -2.234 1.00 96.06 88 LYS A CA 1
ATOM 700 C C . LYS A 1 88 ? -10.510 -3.954 -1.044 1.00 96.06 88 LYS A C 1
ATOM 702 O O . LYS A 1 88 ? -10.195 -5.024 -0.525 1.00 96.06 88 LYS A O 1
ATOM 707 N N . LEU A 1 89 ? -10.044 -2.778 -0.627 1.00 95.81 89 LEU A N 1
ATOM 708 C CA . LEU A 1 89 ? -9.213 -2.601 0.564 1.00 95.81 89 LEU A CA 1
ATOM 709 C C . LEU A 1 89 ? -10.061 -2.363 1.824 1.00 95.81 89 LEU A C 1
ATOM 711 O O . LEU A 1 89 ? -9.531 -2.403 2.931 1.00 95.81 89 LEU A O 1
ATOM 715 N N . SER A 1 90 ? -11.372 -2.141 1.683 1.00 96.19 90 SER A N 1
ATOM 716 C CA . SER A 1 90 ? -12.271 -1.954 2.823 1.00 96.19 90 SER A CA 1
ATOM 717 C C . SER A 1 90 ? -12.314 -3.207 3.702 1.00 96.19 90 SER A C 1
ATOM 719 O O . SER A 1 90 ? -12.394 -4.333 3.209 1.00 96.19 90 SER A O 1
ATOM 721 N N . GLY A 1 91 ? -12.241 -3.020 5.018 1.00 95.56 91 GLY A N 1
ATOM 722 C CA . GLY A 1 91 ? -12.211 -4.096 6.008 1.00 95.56 91 GLY A CA 1
ATOM 723 C C . GLY A 1 91 ? -10.863 -4.814 6.138 1.00 95.56 91 GLY A C 1
ATOM 724 O O . GLY A 1 91 ? -10.715 -5.643 7.033 1.00 95.56 91 GLY A O 1
ATOM 725 N N . LYS A 1 92 ? -9.870 -4.507 5.294 1.00 95.88 92 LYS A N 1
ATOM 726 C CA . LYS A 1 92 ? -8.509 -5.043 5.432 1.00 95.88 92 LYS A CA 1
ATOM 727 C C . LYS A 1 92 ? -7.770 -4.284 6.522 1.00 95.88 92 LYS A C 1
ATOM 729 O O . LYS A 1 92 ? -7.945 -3.076 6.662 1.00 95.88 92 LYS A O 1
ATOM 734 N N . THR A 1 93 ? -6.938 -4.974 7.294 1.00 96.00 93 THR A N 1
ATOM 735 C CA . THR A 1 93 ? -6.070 -4.289 8.258 1.00 96.00 93 THR A CA 1
ATOM 736 C C . THR A 1 93 ? -5.029 -3.434 7.541 1.00 96.00 93 THR A C 1
ATOM 738 O O . THR A 1 93 ? -4.780 -3.588 6.343 1.00 96.00 93 THR A O 1
ATOM 741 N N . GLU A 1 94 ? -4.382 -2.542 8.277 1.00 94.31 94 GLU A N 1
ATOM 742 C CA . GLU A 1 94 ? -3.264 -1.734 7.786 1.00 94.31 94 GLU A CA 1
ATOM 743 C C . GLU A 1 94 ? -2.169 -2.584 7.126 1.00 94.31 94 GLU A C 1
ATOM 745 O O . GLU A 1 94 ? -1.789 -2.332 5.981 1.00 94.31 94 GLU A O 1
ATOM 750 N N . LYS A 1 95 ? -1.720 -3.644 7.816 1.00 95.25 95 LYS A N 1
ATOM 751 C CA . LYS A 1 95 ? -0.716 -4.576 7.291 1.00 95.25 95 LYS A CA 1
ATOM 752 C C . LYS A 1 95 ? -1.206 -5.251 6.010 1.00 95.25 95 LYS A C 1
ATOM 754 O O . LYS A 1 95 ? -0.512 -5.199 5.000 1.00 95.25 95 LYS A O 1
ATOM 759 N N . GLN A 1 96 ? -2.418 -5.813 6.031 1.00 96.31 96 GLN A N 1
ATOM 760 C CA . GLN A 1 96 ? -3.009 -6.464 4.858 1.00 96.31 96 GLN A CA 1
ATOM 761 C C . GLN A 1 96 ? -3.121 -5.504 3.675 1.00 96.31 96 GLN A C 1
ATOM 763 O O . GLN A 1 96 ? -2.878 -5.900 2.545 1.00 96.31 96 GLN A O 1
ATOM 768 N N . THR A 1 97 ? -3.459 -4.240 3.921 1.00 95.69 97 THR A N 1
ATOM 769 C CA . THR A 1 97 ? -3.573 -3.219 2.875 1.00 95.69 97 THR A CA 1
ATOM 770 C C . THR A 1 97 ? -2.240 -3.013 2.160 1.00 95.69 97 THR A C 1
ATOM 772 O O . THR A 1 97 ? -2.192 -3.044 0.930 1.00 95.69 97 THR A O 1
ATOM 775 N N . VAL A 1 98 ? -1.150 -2.853 2.916 1.00 95.31 98 VAL A N 1
ATOM 776 C CA . VAL A 1 98 ? 0.199 -2.718 2.347 1.00 95.31 98 VAL A CA 1
ATOM 777 C C . VAL A 1 98 ? 0.614 -3.997 1.607 1.00 95.31 98 VAL A C 1
ATOM 779 O O . VAL A 1 98 ? 1.102 -3.913 0.479 1.00 95.31 98 VAL A O 1
ATOM 782 N N . ASP A 1 99 ? 0.355 -5.175 2.182 1.00 96.31 99 ASP A N 1
ATOM 783 C CA . ASP A 1 99 ? 0.682 -6.467 1.559 1.00 96.31 99 ASP A CA 1
ATOM 784 C C . ASP A 1 99 ? -0.076 -6.697 0.248 1.00 96.31 99 ASP A C 1
ATOM 786 O O . ASP A 1 99 ? 0.517 -7.124 -0.742 1.00 96.31 99 ASP A O 1
ATOM 790 N N . ILE A 1 100 ? -1.368 -6.365 0.208 1.00 96.62 100 ILE A N 1
ATOM 791 C CA . ILE A 1 100 ? -2.203 -6.452 -0.995 1.00 96.62 100 ILE A CA 1
ATOM 792 C C . ILE A 1 100 ? -1.626 -5.561 -2.095 1.00 96.62 100 ILE A C 1
ATOM 794 O O . ILE A 1 100 ? -1.443 -6.015 -3.224 1.00 96.62 100 ILE A O 1
ATOM 798 N N . ILE A 1 101 ? -1.309 -4.302 -1.780 1.00 95.44 101 ILE A N 1
ATOM 799 C CA . ILE A 1 101 ? -0.773 -3.355 -2.766 1.00 95.44 101 ILE A CA 1
ATOM 800 C C . ILE A 1 101 ? 0.581 -3.839 -3.301 1.00 95.44 101 ILE A C 1
ATOM 802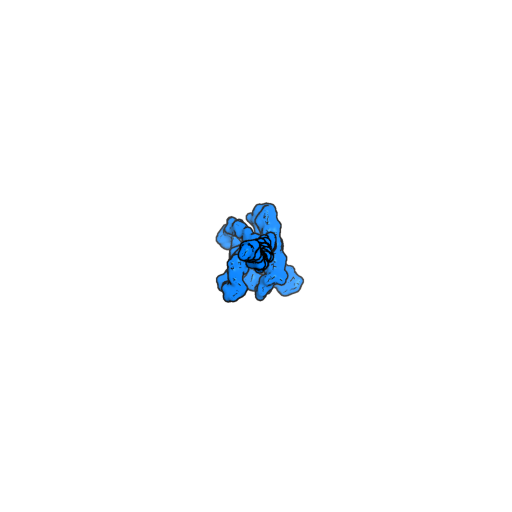 O O . ILE A 1 101 ? 0.790 -3.850 -4.516 1.00 95.44 101 ILE A O 1
ATOM 806 N N . ASN A 1 102 ? 1.474 -4.299 -2.421 1.00 95.75 102 ASN A N 1
ATOM 807 C CA . ASN A 1 102 ? 2.749 -4.897 -2.818 1.00 95.75 102 ASN A CA 1
ATOM 808 C C . ASN A 1 102 ? 2.541 -6.133 -3.710 1.00 95.75 102 ASN A C 1
ATOM 810 O O . ASN A 1 102 ? 3.164 -6.243 -4.765 1.00 95.75 102 ASN A O 1
ATOM 814 N N . CYS A 1 103 ? 1.633 -7.035 -3.330 1.00 96.25 103 CYS A N 1
ATOM 815 C CA . CYS A 1 103 ? 1.304 -8.230 -4.104 1.00 96.25 103 CYS A CA 1
ATOM 816 C C . CYS A 1 103 ? 0.826 -7.875 -5.514 1.00 96.25 103 CYS A C 1
ATOM 818 O O . CYS A 1 103 ? 1.297 -8.469 -6.485 1.00 96.25 103 CYS A O 1
ATOM 820 N N . ILE A 1 104 ? -0.064 -6.889 -5.654 1.00 95.38 104 ILE A N 1
ATOM 821 C CA . ILE A 1 104 ? -0.615 -6.485 -6.955 1.00 95.38 104 ILE A CA 1
ATOM 822 C C . ILE A 1 104 ? 0.486 -5.924 -7.861 1.00 95.38 104 ILE A C 1
ATOM 824 O O . ILE A 1 104 ? 0.536 -6.283 -9.037 1.00 95.38 104 ILE A O 1
ATOM 828 N N . LYS A 1 105 ? 1.392 -5.101 -7.319 1.00 92.56 105 LYS A N 1
ATOM 829 C CA . LYS A 1 105 ? 2.537 -4.544 -8.060 1.00 92.56 105 LYS A CA 1
ATOM 830 C C . LYS A 1 105 ? 3.498 -5.615 -8.572 1.00 92.56 105 LYS A C 1
ATOM 832 O O . LYS A 1 105 ? 4.026 -5.485 -9.672 1.00 92.56 105 LYS A O 1
ATOM 837 N N . LEU A 1 106 ? 3.727 -6.661 -7.777 1.00 92.62 106 LEU A N 1
ATOM 838 C CA . LEU A 1 106 ? 4.641 -7.756 -8.117 1.00 92.62 106 LEU A CA 1
ATOM 839 C C . LEU A 1 106 ? 3.988 -8.840 -8.988 1.00 92.62 106 LEU A C 1
ATOM 841 O O . LEU A 1 106 ? 4.681 -9.619 -9.644 1.00 92.62 106 LEU A O 1
ATOM 845 N N . SER A 1 107 ? 2.658 -8.918 -8.992 1.00 92.56 107 SER A N 1
ATOM 846 C CA . SER A 1 107 ? 1.911 -9.957 -9.698 1.00 92.56 107 SER A CA 1
ATOM 847 C C . SER A 1 107 ? 1.659 -9.602 -11.158 1.00 92.56 107 SER A C 1
ATOM 849 O O . SER A 1 107 ? 1.348 -8.465 -11.511 1.00 92.56 107 SER A O 1
ATOM 851 N N . LYS A 1 108 ? 1.682 -10.624 -12.020 1.00 90.19 108 LYS A N 1
ATOM 852 C CA . LYS A 1 108 ? 1.223 -10.493 -13.410 1.00 90.19 108 LYS A CA 1
ATOM 853 C C . LYS A 1 108 ? -0.264 -10.109 -13.445 1.00 90.19 108 LYS A C 1
ATOM 855 O O . LYS A 1 108 ? -1.015 -10.616 -12.608 1.00 90.19 108 LYS A O 1
ATOM 860 N N . PRO A 1 109 ? -0.734 -9.325 -14.436 1.00 89.81 109 PRO A N 1
ATOM 861 C CA . PRO A 1 109 ? -2.119 -8.842 -14.485 1.00 89.81 109 PRO A CA 1
ATOM 862 C C . PRO A 1 109 ? -3.194 -9.929 -14.313 1.00 89.81 109 PRO A C 1
ATOM 864 O O . PRO A 1 109 ? -4.182 -9.732 -13.611 1.00 89.81 109 PRO A O 1
ATOM 867 N N . ASN A 1 110 ? -2.989 -11.119 -14.884 1.00 91.94 110 ASN A N 1
ATOM 868 C CA . ASN A 1 110 ? -3.933 -12.237 -14.778 1.00 91.94 110 ASN A CA 1
ATOM 869 C C . ASN A 1 110 ? -3.940 -12.939 -13.404 1.00 91.94 110 ASN A C 1
ATOM 871 O O . ASN A 1 110 ? -4.841 -13.732 -13.143 1.00 91.94 110 ASN A O 1
ATOM 875 N N . MET A 1 111 ? -2.958 -12.664 -12.541 1.00 93.69 111 MET A N 1
ATOM 876 C CA . MET A 1 111 ? -2.820 -13.247 -11.201 1.00 93.69 111 MET A CA 1
ATOM 877 C C . MET A 1 111 ? -3.187 -12.263 -10.084 1.00 93.69 111 MET A C 1
ATOM 879 O O . MET A 1 111 ? -3.490 -12.701 -8.984 1.00 93.69 111 MET A O 1
ATOM 883 N N . GLN A 1 112 ? -3.252 -10.953 -10.347 1.00 93.88 112 GLN A N 1
ATOM 884 C CA . GLN A 1 112 ? -3.476 -9.930 -9.309 1.00 93.88 112 GLN A CA 1
ATOM 885 C C . GLN A 1 112 ? -4.757 -10.132 -8.476 1.00 93.88 112 GLN A C 1
ATOM 887 O O . GLN A 1 112 ? -4.828 -9.696 -7.330 1.00 93.88 112 GLN A O 1
ATOM 892 N N . LYS A 1 113 ? -5.772 -10.826 -9.010 1.00 94.50 113 LYS A N 1
ATOM 893 C CA . LYS A 1 113 ? -6.999 -11.151 -8.263 1.00 94.50 113 LYS A CA 1
ATOM 894 C C . LYS A 1 113 ? -6.750 -12.034 -7.035 1.00 94.50 113 LYS A C 1
ATOM 896 O O . LYS A 1 113 ? -7.556 -11.974 -6.115 1.00 94.50 113 LYS A O 1
ATOM 901 N N . SER A 1 114 ? -5.676 -12.830 -7.006 1.00 95.56 114 SER A N 1
ATOM 902 C CA . SER A 1 114 ? -5.348 -13.694 -5.864 1.00 95.56 114 SER A CA 1
ATOM 903 C C . SER A 1 114 ? -4.708 -12.949 -4.692 1.00 95.56 114 SER A C 1
ATOM 905 O O . SER A 1 114 ? -4.402 -13.576 -3.687 1.00 95.56 114 SER A O 1
ATOM 907 N N . CYS A 1 115 ? -4.464 -11.641 -4.819 1.00 95.81 115 CYS A N 1
ATOM 908 C CA . CYS A 1 115 ? -3.867 -10.845 -3.751 1.00 95.81 115 CYS A CA 1
ATOM 909 C C . CYS A 1 115 ? -4.849 -10.485 -2.622 1.00 95.81 115 CYS A C 1
ATOM 911 O O . CYS A 1 115 ? -4.389 -10.025 -1.586 1.00 95.81 115 CYS A O 1
ATOM 913 N N . PHE A 1 116 ? -6.164 -10.652 -2.811 1.00 93.81 116 PHE A N 1
ATOM 914 C CA . PHE A 1 116 ? -7.217 -10.223 -1.872 1.00 93.81 116 PHE A CA 1
ATOM 915 C C . PHE A 1 116 ? -7.772 -11.357 -1.014 1.00 93.81 116 PHE A C 1
ATOM 917 O O . PHE A 1 116 ? -8.214 -11.035 0.121 1.00 93.81 116 PHE A O 1
#